Protein AF-A0A453FVI9-F1 (afdb_monomer_lite)

Foldseek 3Di:
DDDPVVLVVLLVCLVPDPDDLVVSLVSLVVSQVVCVVVLPDDPSNVSSLVVNLVSCVVVVNVVSNVVSVVVSVVSD

Sequence (76 aa):
VRPEDVLEKALHMVETSEKNYLYKCDQLKSIRQDLTVQRIQNELTVKVYETHARFALQAGDLSEYNQVRLTCSDSS

pLDDT: mean 95.0, std 7.15, range [57.62, 98.5]

Structure (mmCIF, N/CA/C/O backbone):
data_AF-A0A453FVI9-F1
#
_entry.id   AF-A0A453FVI9-F1
#
loop_
_atom_site.group_PDB
_atom_site.id
_atom_site.type_symbol
_atom_site.label_atom_id
_atom_site.label_alt_id
_atom_site.label_comp_id
_atom_site.label_asym_id
_atom_site.label_entity_id
_atom_site.label_seq_id
_atom_site.pdbx_PDB_ins_code
_atom_site.Cartn_x
_atom_site.Cartn_y
_atom_site.Cartn_z
_atom_site.occupancy
_atom_site.B_iso_or_equiv
_atom_site.auth_seq_id
_atom_site.auth_comp_id
_atom_site.auth_asym_id
_atom_site.auth_atom_id
_atom_site.pdbx_PDB_model_num
ATOM 1 N N . VAL A 1 1 ? -14.658 -5.697 4.991 1.00 87.00 1 VAL A N 1
ATOM 2 C CA . VAL A 1 1 ? -13.761 -5.033 5.951 1.00 87.00 1 VAL A CA 1
ATOM 3 C C . VAL A 1 1 ? -12.938 -6.096 6.657 1.00 87.00 1 VAL A C 1
ATOM 5 O O . VAL A 1 1 ? -13.531 -6.931 7.331 1.00 87.00 1 VAL A O 1
ATOM 8 N N . ARG A 1 2 ? -11.626 -6.162 6.397 1.00 97.81 2 ARG A N 1
ATOM 9 C CA . ARG A 1 2 ? -10.714 -7.166 6.991 1.00 97.81 2 ARG A CA 1
ATOM 10 C C . ARG A 1 2 ? -10.145 -6.675 8.338 1.00 97.81 2 ARG A C 1
ATOM 12 O O . ARG A 1 2 ? -9.891 -5.477 8.436 1.00 97.81 2 ARG A O 1
ATOM 19 N N . PRO A 1 3 ? -9.901 -7.560 9.327 1.00 97.88 3 PRO A N 1
ATOM 20 C CA . PRO A 1 3 ? -9.229 -7.200 10.583 1.00 97.88 3 PRO A CA 1
ATOM 21 C C . PRO A 1 3 ? -7.804 -6.668 10.375 1.00 97.88 3 PRO A C 1
ATOM 23 O O . PRO A 1 3 ? -7.154 -7.007 9.386 1.00 97.88 3 PRO A O 1
ATOM 26 N N . GLU A 1 4 ? -7.304 -5.882 11.330 1.00 97.25 4 GLU A N 1
ATOM 27 C CA . GLU A 1 4 ? -5.999 -5.211 11.246 1.00 97.25 4 GLU A CA 1
ATOM 28 C C . GLU A 1 4 ? -4.819 -6.176 11.036 1.00 97.25 4 GLU A C 1
ATOM 30 O O . GLU A 1 4 ? -4.006 -5.955 10.142 1.00 97.25 4 GLU A O 1
ATOM 35 N N . ASP A 1 5 ? -4.775 -7.305 11.751 1.00 97.81 5 ASP A N 1
ATOM 36 C CA . ASP A 1 5 ? -3.697 -8.300 11.621 1.00 97.81 5 ASP A CA 1
ATOM 37 C C . ASP A 1 5 ? -3.636 -8.929 10.214 1.00 97.81 5 ASP A C 1
ATOM 39 O O . ASP A 1 5 ? -2.576 -9.329 9.725 1.00 97.81 5 ASP A O 1
ATOM 43 N N . VAL A 1 6 ? -4.785 -9.019 9.539 1.00 98.44 6 VAL A N 1
ATOM 44 C CA . VAL A 1 6 ? -4.880 -9.472 8.149 1.00 98.44 6 VAL A CA 1
ATOM 45 C C . VAL A 1 6 ? -4.404 -8.376 7.197 1.00 98.44 6 VAL A C 1
ATOM 47 O O . VAL A 1 6 ? -3.769 -8.686 6.188 1.00 98.44 6 VAL A O 1
ATOM 50 N N . LEU A 1 7 ? -4.676 -7.105 7.504 1.00 98.50 7 LEU A N 1
ATOM 51 C CA . LEU A 1 7 ? -4.207 -5.964 6.714 1.00 98.50 7 LEU A CA 1
ATOM 52 C C . LEU A 1 7 ? -2.682 -5.793 6.795 1.00 98.50 7 LEU A C 1
ATOM 54 O O . LEU A 1 7 ? -2.065 -5.505 5.770 1.00 98.50 7 LEU A O 1
ATOM 58 N N . GLU A 1 8 ? -2.062 -6.054 7.949 1.00 98.25 8 GLU A N 1
ATOM 59 C CA . GLU A 1 8 ? -0.597 -6.086 8.088 1.00 98.25 8 GLU A CA 1
ATOM 60 C C . GLU A 1 8 ? 0.036 -7.152 7.187 1.00 98.25 8 GLU A C 1
ATOM 62 O O . GLU A 1 8 ? 0.953 -6.872 6.409 1.00 98.25 8 GLU A O 1
ATOM 67 N N . LYS A 1 9 ? -0.496 -8.381 7.234 1.00 98.38 9 LYS A N 1
ATOM 68 C CA . LYS A 1 9 ? -0.044 -9.484 6.370 1.00 98.38 9 LYS A CA 1
ATOM 69 C C . LYS A 1 9 ? -0.247 -9.143 4.895 1.00 98.38 9 LYS A C 1
ATOM 71 O O . LYS A 1 9 ? 0.629 -9.416 4.077 1.00 98.38 9 LYS A O 1
ATOM 76 N N . ALA A 1 10 ? -1.376 -8.523 4.551 1.00 98.25 10 ALA A N 1
ATOM 77 C CA . ALA A 1 10 ? -1.663 -8.100 3.187 1.00 98.25 10 ALA A CA 1
ATOM 78 C C . ALA A 1 10 ? -0.654 -7.055 2.689 1.00 98.25 10 ALA A C 1
ATOM 80 O O . ALA A 1 10 ? -0.147 -7.201 1.578 1.00 98.25 10 ALA A O 1
ATOM 81 N N . LEU A 1 11 ? -0.307 -6.050 3.503 1.00 98.50 11 LEU A N 1
ATOM 82 C CA . LEU A 1 11 ? 0.731 -5.075 3.156 1.00 98.50 11 LEU A CA 1
ATOM 83 C C . LEU A 1 11 ? 2.074 -5.771 2.894 1.00 98.50 11 LEU A C 1
ATOM 85 O O . LEU A 1 11 ? 2.679 -5.551 1.844 1.00 98.50 11 LEU A O 1
ATOM 89 N N . HIS A 1 12 ? 2.490 -6.677 3.782 1.00 98.31 12 HIS A N 1
ATOM 90 C CA . HIS A 1 12 ? 3.731 -7.436 3.610 1.00 98.31 12 HIS A CA 1
ATOM 91 C C . HIS A 1 12 ? 3.742 -8.268 2.315 1.00 98.31 12 HIS A C 1
ATOM 93 O O . HIS A 1 12 ? 4.741 -8.312 1.589 1.00 98.31 12 HIS A O 1
ATOM 99 N N . MET A 1 13 ? 2.614 -8.898 1.975 1.00 98.00 13 MET A N 1
ATOM 100 C CA . MET A 1 13 ? 2.465 -9.630 0.715 1.00 98.00 13 MET A CA 1
ATOM 101 C C . MET A 1 13 ? 2.575 -8.710 -0.503 1.00 98.00 13 MET A C 1
ATOM 103 O O . MET A 1 13 ? 3.164 -9.106 -1.504 1.00 98.00 13 MET A O 1
ATOM 107 N N . VAL A 1 14 ? 2.033 -7.490 -0.446 1.00 97.94 14 VAL A N 1
ATOM 108 C CA . VAL A 1 14 ? 2.160 -6.515 -1.542 1.00 97.94 14 VAL A CA 1
ATOM 109 C C . VAL A 1 14 ? 3.617 -6.086 -1.727 1.00 97.94 14 VAL A C 1
ATOM 111 O O . VAL A 1 14 ? 4.098 -6.012 -2.862 1.00 97.94 14 VAL A O 1
ATOM 114 N N . GLU A 1 15 ? 4.332 -5.828 -0.631 1.00 97.12 15 GLU A N 1
ATOM 115 C CA . GLU A 1 15 ? 5.730 -5.387 -0.657 1.00 97.12 15 GLU A CA 1
ATOM 116 C C . GLU A 1 15 ? 6.668 -6.441 -1.245 1.00 97.12 15 GLU A C 1
ATOM 118 O O . GLU A 1 15 ? 7.509 -6.111 -2.083 1.00 97.12 15 GLU A O 1
ATOM 123 N N . THR A 1 16 ? 6.472 -7.702 -0.861 1.00 97.12 16 THR A N 1
ATOM 124 C CA . THR A 1 16 ? 7.285 -8.849 -1.301 1.00 97.12 16 THR A CA 1
ATOM 125 C C . THR A 1 16 ? 6.848 -9.438 -2.644 1.00 97.12 16 THR A C 1
ATOM 127 O O . THR A 1 16 ? 7.551 -10.269 -3.214 1.00 97.12 16 THR A O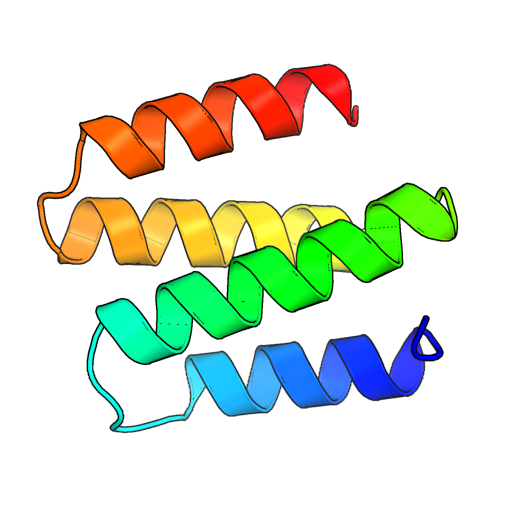 1
ATOM 130 N N . SER A 1 17 ? 5.704 -9.014 -3.186 1.00 95.38 17 SER A N 1
ATOM 131 C CA . SER A 1 17 ? 5.186 -9.538 -4.448 1.00 95.38 17 SER A CA 1
ATOM 132 C C . SER A 1 17 ? 6.058 -9.155 -5.649 1.00 95.38 17 SER A C 1
ATOM 134 O O . SER A 1 17 ? 6.414 -7.990 -5.824 1.00 95.38 17 SER A O 1
ATOM 136 N N . GLU A 1 18 ? 6.287 -10.099 -6.562 1.00 94.94 18 GLU A N 1
ATOM 137 C CA . GLU A 1 18 ? 6.876 -9.841 -7.889 1.00 94.94 18 GLU A CA 1
ATOM 138 C C . GLU A 1 18 ? 5.842 -9.353 -8.922 1.00 94.94 18 GLU A C 1
ATOM 140 O O . GLU A 1 18 ? 6.150 -9.162 -10.099 1.00 94.94 18 GLU A O 1
ATOM 145 N N . LYS A 1 19 ? 4.579 -9.165 -8.512 1.00 96.31 19 LYS A N 1
ATOM 146 C CA . LYS A 1 19 ? 3.521 -8.665 -9.397 1.00 96.31 19 LYS A CA 1
ATOM 147 C C . LYS A 1 19 ? 3.775 -7.212 -9.800 1.00 96.31 19 LYS A C 1
ATOM 149 O O . LYS A 1 19 ? 4.460 -6.452 -9.114 1.00 96.31 19 LYS A O 1
ATOM 154 N N . ASN A 1 20 ? 3.183 -6.832 -10.929 1.00 96.00 20 ASN A N 1
ATOM 155 C CA . ASN A 1 20 ? 3.349 -5.504 -11.505 1.00 96.00 20 ASN A CA 1
ATOM 156 C C . ASN A 1 20 ? 2.746 -4.392 -10.626 1.00 96.00 20 ASN A C 1
ATOM 158 O O . ASN A 1 20 ? 1.974 -4.634 -9.695 1.00 96.00 20 ASN A O 1
ATOM 162 N N . TYR A 1 21 ? 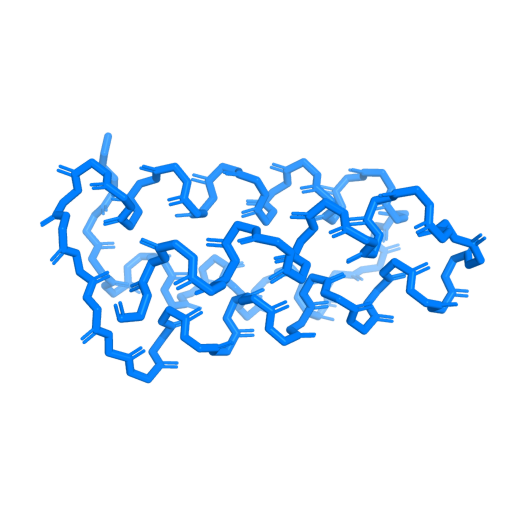3.106 -3.153 -10.962 1.00 96.75 21 TYR A N 1
ATOM 163 C CA . TYR A 1 21 ? 2.669 -1.956 -10.250 1.00 96.75 21 TYR A CA 1
ATOM 164 C C . TYR A 1 21 ? 1.142 -1.847 -10.126 1.00 96.75 21 TYR A C 1
ATOM 166 O O . TYR A 1 21 ? 0.658 -1.565 -9.035 1.00 96.75 21 TYR A O 1
ATOM 174 N N . LEU A 1 22 ? 0.388 -2.127 -11.196 1.00 96.75 22 LEU A N 1
ATOM 175 C CA . LEU A 1 22 ? -1.076 -2.008 -11.189 1.00 96.75 22 LEU A CA 1
ATOM 176 C C . LEU A 1 22 ? -1.711 -2.921 -10.137 1.00 96.75 22 LEU A C 1
ATOM 178 O O . LEU A 1 22 ? -2.523 -2.466 -9.339 1.00 96.75 22 LEU A O 1
ATOM 182 N N . TYR A 1 23 ? -1.257 -4.175 -10.055 1.00 97.50 23 TYR A N 1
ATOM 183 C CA . TYR A 1 23 ? -1.708 -5.091 -9.010 1.00 97.50 23 TYR A CA 1
ATOM 184 C C . TYR A 1 23 ? -1.403 -4.546 -7.608 1.00 97.50 23 TYR A C 1
ATOM 186 O O . TYR A 1 23 ? -2.273 -4.550 -6.739 1.00 97.50 23 TYR A O 1
ATOM 194 N N . LYS A 1 24 ? -0.176 -4.058 -7.377 1.00 97.75 24 LYS A N 1
ATOM 195 C CA . LYS A 1 24 ? 0.219 -3.502 -6.072 1.00 97.75 24 LYS A CA 1
ATOM 196 C C . LYS A 1 24 ? -0.615 -2.270 -5.705 1.00 97.75 24 LYS A C 1
ATOM 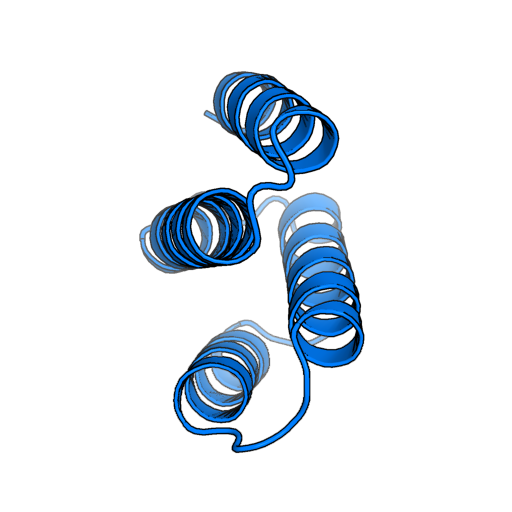198 O O . LYS A 1 24 ? -1.054 -2.162 -4.564 1.00 97.75 24 LYS A O 1
ATOM 203 N N . CYS A 1 25 ? -0.869 -1.388 -6.670 1.00 97.56 25 CYS A N 1
ATOM 204 C CA . CYS A 1 25 ? -1.714 -0.202 -6.529 1.00 97.56 25 CYS A CA 1
ATOM 205 C C . CYS A 1 25 ? -3.145 -0.583 -6.117 1.00 97.56 25 CYS A C 1
ATOM 207 O O . CYS A 1 25 ? -3.649 -0.091 -5.105 1.00 97.56 25 CYS A O 1
ATOM 209 N N . ASP A 1 26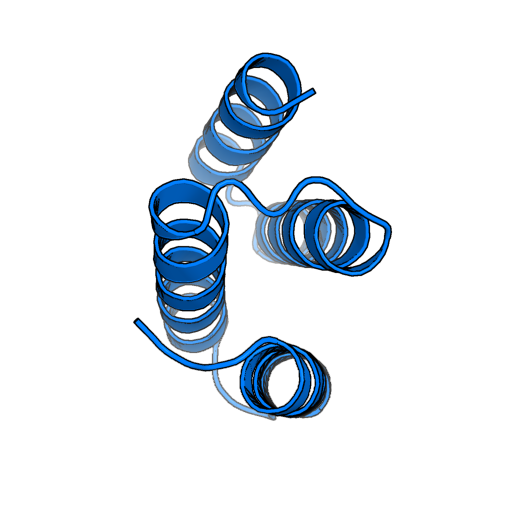 ? -3.764 -1.542 -6.812 1.00 97.94 26 ASP A N 1
ATOM 210 C CA . ASP A 1 26 ? -5.116 -2.015 -6.496 1.00 97.94 26 ASP A CA 1
ATOM 211 C C . ASP A 1 26 ? -5.206 -2.639 -5.095 1.00 97.94 26 ASP A C 1
ATOM 213 O O . ASP A 1 26 ? -6.143 -2.360 -4.339 1.00 97.94 26 ASP A O 1
ATOM 217 N N . GLN A 1 27 ? -4.209 -3.439 -4.699 1.00 98.44 27 GLN A N 1
ATOM 218 C CA . GLN A 1 27 ? -4.171 -4.014 -3.351 1.00 98.44 27 GLN A CA 1
ATOM 219 C C . GLN A 1 27 ? -4.029 -2.936 -2.269 1.00 98.44 27 GLN A C 1
ATOM 221 O O . GLN A 1 27 ? -4.724 -2.996 -1.254 1.00 98.44 27 GLN A O 1
ATOM 226 N N . LEU A 1 28 ? -3.187 -1.923 -2.484 1.00 98.31 28 LEU A N 1
ATOM 227 C CA . LEU A 1 28 ? -3.010 -0.826 -1.528 1.00 98.31 28 LEU A CA 1
ATOM 228 C C . LEU A 1 28 ? -4.264 0.043 -1.424 1.00 98.31 28 LEU A C 1
ATOM 230 O O . LEU A 1 28 ? -4.646 0.423 -0.318 1.00 98.31 28 LEU A O 1
ATOM 234 N N . LYS A 1 29 ? -4.967 0.295 -2.536 1.00 97.62 29 LYS A N 1
ATOM 235 C CA . LYS A 1 29 ? -6.289 0.946 -2.526 1.00 97.62 29 LYS A CA 1
ATOM 236 C C . LYS A 1 29 ? -7.299 0.149 -1.699 1.00 97.62 29 LYS A C 1
ATOM 238 O O . LYS A 1 29 ? -7.999 0.731 -0.873 1.00 97.62 29 LYS A O 1
ATOM 243 N N . SER A 1 30 ? -7.325 -1.175 -1.859 1.00 98.25 30 SER A N 1
ATOM 244 C CA . SER A 1 30 ? -8.195 -2.056 -1.073 1.00 98.25 30 SER A CA 1
ATOM 245 C C . SER A 1 30 ? -7.861 -2.037 0.425 1.00 98.25 30 SER A C 1
ATOM 247 O O . SER A 1 30 ? -8.769 -1.942 1.249 1.00 98.25 30 SER A O 1
ATOM 249 N N . ILE A 1 31 ? -6.577 -2.094 0.797 1.00 98.31 31 ILE A N 1
ATOM 250 C CA . ILE A 1 31 ? -6.149 -2.022 2.206 1.00 98.31 31 ILE A CA 1
ATOM 251 C C . ILE A 1 31 ? -6.556 -0.675 2.817 1.00 98.31 31 ILE A C 1
ATOM 253 O O . ILE A 1 31 ? -7.150 -0.642 3.892 1.00 98.31 31 ILE A O 1
ATOM 257 N N . ARG A 1 32 ? -6.315 0.435 2.109 1.00 97.31 32 ARG A N 1
ATOM 258 C CA . ARG A 1 32 ? -6.722 1.774 2.559 1.00 97.31 32 ARG A CA 1
ATOM 259 C C . ARG A 1 32 ? -8.226 1.889 2.774 1.00 97.31 32 ARG A C 1
ATOM 261 O O . ARG A 1 32 ? -8.641 2.458 3.775 1.00 97.31 32 ARG A O 1
ATOM 268 N N . GLN A 1 33 ? -9.035 1.325 1.877 1.00 97.62 33 GLN A N 1
ATOM 269 C CA . GLN A 1 33 ? -10.489 1.322 2.032 1.00 97.62 33 GLN A CA 1
ATOM 270 C C . GLN A 1 33 ? -10.915 0.631 3.334 1.00 97.62 33 GLN A C 1
ATOM 272 O O . GLN A 1 33 ? -11.757 1.162 4.057 1.00 97.62 33 GLN A O 1
ATOM 277 N N . ASP A 1 34 ? -10.323 -0.521 3.658 1.00 98.19 34 ASP A N 1
ATOM 278 C CA . ASP A 1 34 ? -10.625 -1.221 4.908 1.00 98.19 34 ASP A CA 1
ATOM 279 C C . ASP A 1 34 ? -10.212 -0.408 6.143 1.00 98.19 34 ASP A C 1
ATOM 281 O O . ASP A 1 34 ? -10.966 -0.372 7.116 1.00 98.19 34 ASP A O 1
ATOM 285 N N . LEU A 1 35 ? -9.054 0.262 6.110 1.00 96.69 35 LEU A N 1
ATOM 286 C CA . LEU A 1 35 ? -8.596 1.134 7.200 1.00 96.69 35 LEU A CA 1
ATOM 287 C C . LEU A 1 35 ? -9.538 2.326 7.400 1.00 96.69 35 LEU A C 1
ATOM 289 O O . LEU A 1 35 ? -9.959 2.600 8.524 1.00 96.69 35 LEU A O 1
ATOM 293 N N . THR A 1 36 ? -9.943 2.986 6.310 1.00 95.69 36 THR A N 1
ATOM 294 C CA . THR A 1 36 ? -10.887 4.111 6.349 1.00 95.69 36 THR A CA 1
ATOM 295 C C . THR A 1 36 ? -12.247 3.687 6.898 1.00 95.69 36 THR A C 1
ATOM 297 O O . THR A 1 36 ? -12.793 4.368 7.764 1.00 95.69 36 THR A O 1
ATOM 300 N N . VAL A 1 37 ? -12.794 2.552 6.446 1.00 96.88 37 VAL A N 1
ATOM 301 C CA . VAL A 1 37 ? -14.093 2.054 6.930 1.00 96.88 37 VAL A CA 1
ATOM 302 C C . VAL A 1 37 ? -14.042 1.717 8.425 1.00 96.88 37 VAL A C 1
ATOM 304 O O . VAL A 1 37 ? -15.017 1.958 9.134 1.00 96.88 37 VAL A O 1
ATOM 307 N N . GLN A 1 38 ? -12.907 1.214 8.919 1.00 96.62 38 GLN A N 1
ATOM 308 C CA . GLN A 1 38 ? -12.706 0.907 10.343 1.00 96.62 38 GLN A CA 1
ATOM 309 C C . GLN A 1 38 ? -12.307 2.118 11.186 1.00 96.62 38 GLN A C 1
ATOM 311 O O . GLN A 1 38 ? -12.314 2.016 12.409 1.00 96.62 38 GLN A O 1
ATOM 316 N N . ARG A 1 39 ? -11.980 3.254 10.555 1.00 95.56 39 ARG A N 1
ATOM 317 C CA . ARG A 1 39 ? -11.412 4.443 11.210 1.00 95.56 39 ARG A CA 1
ATOM 318 C C . ARG A 1 39 ? -10.124 4.130 11.983 1.00 95.56 39 ARG A C 1
ATOM 320 O O . ARG A 1 39 ? -9.881 4.694 13.045 1.00 95.56 39 ARG A O 1
ATOM 327 N N . ILE A 1 40 ? -9.310 3.218 11.452 1.00 95.31 40 ILE A N 1
ATOM 328 C CA . ILE A 1 40 ? -7.986 2.915 12.002 1.00 95.31 40 ILE A CA 1
ATOM 329 C C . ILE A 1 40 ? -7.025 4.004 11.519 1.00 95.31 40 ILE A C 1
ATOM 331 O O . ILE A 1 40 ? -6.894 4.225 10.317 1.00 95.31 40 ILE A O 1
ATOM 335 N N . GLN A 1 41 ? -6.384 4.688 12.465 1.00 95.00 41 GLN A N 1
ATOM 336 C CA . GLN A 1 41 ? -5.401 5.747 12.231 1.00 95.00 41 GLN A CA 1
ATOM 337 C C . GLN A 1 41 ? -4.192 5.491 13.132 1.00 95.00 41 GLN A C 1
ATOM 339 O O . GLN A 1 41 ? -4.122 5.951 14.269 1.00 95.00 41 GLN A O 1
ATOM 344 N N . ASN A 1 42 ? -3.268 4.668 12.648 1.00 94.81 42 ASN A N 1
ATOM 345 C CA . ASN A 1 42 ? -2.087 4.238 13.395 1.00 94.81 42 ASN A CA 1
ATOM 346 C C . ASN A 1 42 ? -0.895 3.981 12.457 1.00 94.81 42 ASN A C 1
ATOM 348 O O . ASN A 1 42 ? -0.942 4.306 11.268 1.00 94.81 42 ASN A O 1
ATOM 352 N N . GLU A 1 43 ? 0.170 3.369 12.977 1.00 96.38 43 GLU A N 1
ATOM 353 C CA . GLU A 1 43 ? 1.384 3.077 12.208 1.00 96.38 43 GLU A CA 1
ATOM 354 C C . GLU A 1 43 ? 1.135 2.255 10.939 1.00 96.38 43 GLU A C 1
ATOM 356 O O . GLU A 1 43 ? 1.786 2.503 9.924 1.00 96.38 43 GLU A O 1
ATOM 361 N N . LEU A 1 44 ? 0.201 1.295 10.957 1.00 96.88 44 LEU A N 1
ATOM 362 C CA . LEU A 1 44 ? -0.141 0.527 9.759 1.00 96.88 44 LEU A CA 1
ATOM 363 C C . LEU A 1 44 ? -0.690 1.451 8.671 1.00 96.88 44 LEU A C 1
ATOM 365 O O . LEU A 1 44 ? -0.312 1.336 7.508 1.00 96.88 44 LEU A O 1
ATOM 369 N N . THR A 1 45 ? -1.541 2.402 9.054 1.00 96.69 45 THR A N 1
ATOM 370 C CA . THR A 1 45 ? -2.121 3.367 8.114 1.00 96.69 45 THR A CA 1
ATOM 371 C C . THR A 1 45 ? -1.031 4.191 7.443 1.00 96.69 45 THR A C 1
ATOM 373 O O . THR A 1 45 ? -0.993 4.256 6.214 1.00 96.69 45 THR A O 1
ATOM 376 N N . VAL A 1 46 ? -0.091 4.727 8.226 1.00 96.50 46 VAL A N 1
ATOM 377 C CA . VAL A 1 46 ? 1.063 5.478 7.707 1.00 96.50 46 VAL A CA 1
ATOM 378 C C . VAL A 1 46 ? 1.876 4.623 6.730 1.00 96.50 46 VAL A C 1
ATOM 380 O O . VAL A 1 46 ? 2.080 5.033 5.587 1.00 96.50 46 VAL A O 1
ATOM 383 N N . LYS A 1 47 ? 2.243 3.395 7.119 1.00 97.75 47 LYS A N 1
ATOM 384 C CA . LYS A 1 47 ? 3.027 2.474 6.275 1.00 97.75 47 LYS A CA 1
ATOM 385 C C . LYS A 1 47 ? 2.338 2.164 4.945 1.00 97.75 47 LYS A C 1
ATOM 387 O O . LYS A 1 47 ? 2.990 2.143 3.904 1.00 97.75 47 LYS A O 1
ATOM 392 N N . VAL A 1 48 ? 1.018 1.957 4.945 1.00 98.12 48 VAL A N 1
ATOM 393 C CA . VAL A 1 48 ? 0.253 1.704 3.711 1.00 98.12 48 VAL A CA 1
ATOM 394 C C . VAL A 1 48 ? 0.313 2.909 2.769 1.00 98.12 48 VAL A C 1
ATOM 396 O O . VAL A 1 48 ? 0.539 2.732 1.568 1.00 98.12 48 VAL A O 1
ATOM 399 N N . TYR A 1 49 ? 0.129 4.128 3.288 1.00 97.56 49 TYR A N 1
ATOM 400 C CA . TYR A 1 49 ? 0.207 5.352 2.486 1.00 97.56 49 TYR A CA 1
ATOM 401 C C . TYR A 1 49 ? 1.618 5.589 1.934 1.00 97.56 49 TYR A C 1
ATOM 403 O O . TYR A 1 49 ? 1.764 5.857 0.739 1.00 97.56 49 TYR A O 1
ATOM 411 N N . GLU A 1 50 ? 2.652 5.427 2.758 1.00 97.19 50 GLU A N 1
ATOM 412 C CA . GLU A 1 50 ? 4.053 5.573 2.348 1.00 97.19 50 GLU A CA 1
ATOM 413 C C . GLU A 1 50 ? 4.448 4.552 1.279 1.00 97.19 50 GLU A C 1
ATOM 415 O O . GLU A 1 50 ? 5.018 4.917 0.247 1.00 97.19 50 GLU A O 1
ATOM 420 N N . THR A 1 51 ? 4.101 3.276 1.473 1.00 98.00 51 THR A N 1
ATOM 421 C CA . THR A 1 51 ? 4.389 2.224 0.493 1.00 98.00 51 THR A CA 1
ATOM 422 C C . THR A 1 51 ? 3.657 2.478 -0.825 1.00 98.00 51 THR A C 1
ATOM 424 O O . THR A 1 51 ? 4.245 2.299 -1.895 1.00 98.00 51 THR A O 1
ATOM 427 N N . HIS A 1 52 ? 2.419 2.980 -0.784 1.00 98.12 52 HIS A N 1
ATOM 428 C CA . HIS A 1 52 ? 1.687 3.344 -1.996 1.00 98.12 52 HIS A CA 1
ATOM 429 C C . HIS A 1 52 ? 2.317 4.534 -2.727 1.00 98.12 52 HIS A C 1
ATOM 431 O O . HIS A 1 52 ? 2.557 4.454 -3.934 1.00 98.12 52 HIS A O 1
ATOM 437 N N . ALA A 1 53 ? 2.673 5.593 -2.001 1.00 97.38 53 ALA A N 1
ATOM 438 C CA . ALA A 1 53 ? 3.351 6.755 -2.562 1.00 97.38 53 ALA A CA 1
ATOM 439 C C . ALA A 1 53 ? 4.702 6.371 -3.190 1.00 97.38 53 ALA A C 1
ATOM 441 O O . ALA A 1 53 ? 5.012 6.781 -4.310 1.00 97.38 53 ALA A O 1
ATOM 442 N N . ARG A 1 54 ? 5.481 5.520 -2.511 1.00 97.50 54 ARG A N 1
ATOM 443 C CA . ARG A 1 54 ? 6.766 5.012 -3.004 1.00 97.50 54 ARG A CA 1
ATOM 444 C C . ARG A 1 54 ? 6.608 4.222 -4.299 1.00 97.50 54 ARG A C 1
ATOM 446 O O . ARG A 1 54 ? 7.370 4.455 -5.234 1.00 97.50 54 ARG A O 1
ATOM 453 N N . PHE A 1 55 ? 5.633 3.314 -4.384 1.00 97.56 55 PHE A N 1
ATOM 454 C CA . PHE A 1 55 ? 5.400 2.563 -5.620 1.00 97.56 55 PHE A CA 1
ATOM 455 C C . PHE A 1 55 ? 4.926 3.452 -6.771 1.00 97.56 55 PHE A C 1
ATOM 457 O O . PHE A 1 55 ? 5.387 3.256 -7.892 1.00 97.56 55 PHE A O 1
ATOM 464 N N . ALA A 1 56 ? 4.072 4.446 -6.507 1.00 97.75 56 ALA A N 1
ATOM 465 C CA . ALA A 1 56 ? 3.642 5.402 -7.528 1.00 97.75 56 ALA A CA 1
ATOM 466 C C . ALA A 1 56 ? 4.829 6.200 -8.097 1.00 97.75 56 ALA A C 1
ATOM 468 O O . ALA A 1 56 ? 4.994 6.276 -9.313 1.00 97.75 56 ALA A O 1
ATOM 469 N N . LEU A 1 57 ? 5.726 6.700 -7.236 1.00 97.62 57 LEU A N 1
ATOM 470 C CA . LEU A 1 57 ? 6.951 7.381 -7.675 1.00 97.62 57 LEU A CA 1
ATOM 471 C C . LEU A 1 57 ? 7.877 6.465 -8.484 1.00 97.62 57 LEU A C 1
ATOM 473 O O . LEU A 1 57 ? 8.390 6.880 -9.520 1.00 97.62 57 LEU A O 1
ATOM 477 N N . GLN A 1 58 ? 8.075 5.219 -8.043 1.00 96.38 58 GLN A N 1
ATOM 478 C CA . GLN A 1 58 ? 8.900 4.237 -8.760 1.00 96.38 58 GLN A CA 1
ATOM 479 C C . GLN A 1 58 ? 8.331 3.888 -10.143 1.00 96.38 58 GLN A C 1
ATOM 481 O O . GLN A 1 58 ? 9.098 3.624 -11.066 1.00 96.38 58 GLN A O 1
ATOM 486 N N . ALA A 1 59 ? 7.005 3.903 -10.292 1.00 96.75 59 ALA A N 1
ATOM 487 C CA . ALA A 1 59 ? 6.326 3.692 -11.567 1.00 96.75 59 ALA A CA 1
ATOM 488 C C . ALA A 1 59 ? 6.260 4.956 -12.447 1.00 96.75 59 ALA A C 1
ATOM 490 O O . ALA A 1 59 ? 5.831 4.868 -13.596 1.00 96.75 59 ALA A O 1
ATOM 491 N N . GLY A 1 60 ? 6.666 6.123 -11.931 1.00 97.31 60 GLY A N 1
ATOM 492 C CA . GLY A 1 60 ? 6.508 7.411 -12.612 1.00 97.31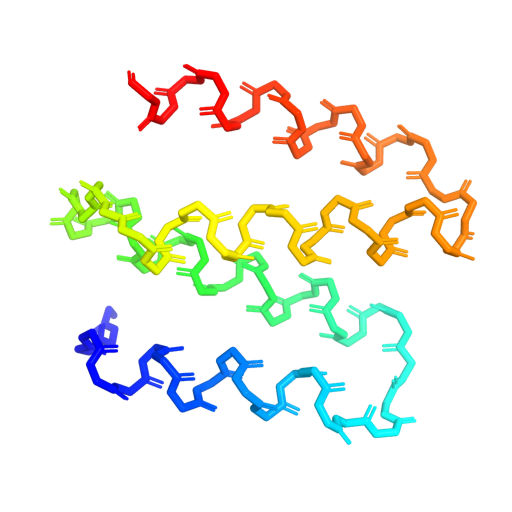 60 GLY A CA 1
ATOM 493 C C . GLY A 1 60 ? 5.062 7.926 -12.646 1.00 97.31 60 GLY A C 1
ATOM 494 O O . GLY A 1 60 ? 4.769 8.868 -13.381 1.00 97.31 60 GLY A O 1
ATOM 495 N N . ASP A 1 61 ? 4.157 7.341 -11.855 1.00 97.75 61 ASP A N 1
ATOM 496 C CA . ASP A 1 61 ? 2.748 7.732 -11.781 1.00 97.75 61 ASP A CA 1
ATOM 497 C C . ASP A 1 61 ? 2.555 8.901 -10.803 1.00 97.75 61 ASP A C 1
ATOM 499 O O . ASP A 1 61 ? 2.168 8.756 -9.639 1.00 97.75 61 ASP A O 1
ATOM 503 N N . LEU A 1 62 ? 2.862 10.104 -11.289 1.00 96.62 62 LEU A N 1
ATOM 504 C CA . LEU A 1 62 ? 2.709 11.332 -10.509 1.00 96.62 62 LEU A CA 1
ATOM 505 C C . LEU A 1 62 ? 1.244 11.651 -10.184 1.00 96.62 62 LEU A C 1
ATOM 507 O O . LEU A 1 62 ? 0.981 12.335 -9.194 1.00 96.62 62 LEU A O 1
ATOM 511 N N . SER A 1 63 ? 0.293 11.180 -10.996 1.00 96.81 63 SER A N 1
ATOM 512 C CA . SER A 1 63 ? -1.135 11.385 -10.745 1.00 96.81 63 SER A CA 1
ATOM 513 C C . SER A 1 63 ? -1.569 10.609 -9.504 1.00 96.81 63 SER A C 1
ATOM 515 O O . SER A 1 63 ? -2.116 11.199 -8.570 1.00 96.81 63 SER A O 1
ATOM 517 N N . GLU A 1 64 ? -1.247 9.314 -9.452 1.00 97.00 64 GLU A N 1
ATOM 518 C CA . GLU A 1 64 ? -1.542 8.472 -8.292 1.00 97.00 64 GLU A CA 1
ATOM 519 C C . GLU A 1 64 ? -0.771 8.951 -7.056 1.00 97.00 64 GLU A C 1
ATOM 521 O O . GLU A 1 64 ? -1.361 9.084 -5.988 1.00 97.00 64 GLU A O 1
ATOM 526 N N . TYR A 1 65 ? 0.512 9.317 -7.183 1.00 96.94 65 TYR A N 1
ATOM 527 C CA . TYR A 1 65 ? 1.276 9.874 -6.059 1.00 96.94 65 TYR A CA 1
ATOM 528 C C . TYR A 1 65 ? 0.597 11.107 -5.446 1.00 96.94 65 TYR A C 1
ATOM 530 O O . TYR A 1 65 ? 0.442 11.200 -4.225 1.00 96.94 65 TYR A O 1
ATOM 538 N N . ASN A 1 66 ? 0.155 12.048 -6.285 1.00 95.44 66 ASN A N 1
ATOM 539 C CA . ASN A 1 66 ? -0.537 13.244 -5.815 1.00 95.44 66 ASN A CA 1
ATOM 540 C C . ASN A 1 66 ? -1.862 12.896 -5.122 1.00 95.44 66 ASN A C 1
ATOM 542 O O . ASN A 1 66 ? -2.168 13.480 -4.081 1.00 95.44 66 ASN A O 1
ATOM 546 N N . GLN A 1 67 ? -2.618 11.930 -5.649 1.00 94.38 67 GLN A N 1
ATOM 547 C CA . GLN A 1 67 ? -3.853 11.452 -5.027 1.00 94.38 67 GLN A CA 1
ATOM 548 C C . GLN A 1 67 ? -3.592 10.780 -3.669 1.00 94.38 67 GLN A C 1
ATOM 550 O O . GLN A 1 67 ? -4.298 11.051 -2.694 1.00 94.38 67 GLN A O 1
ATOM 555 N N . VAL A 1 68 ? -2.563 9.936 -3.573 1.00 94.12 68 VAL A N 1
ATOM 556 C CA . VAL A 1 68 ? -2.153 9.286 -2.319 1.00 94.12 68 VAL A CA 1
ATOM 557 C C . VAL A 1 68 ? -1.735 10.329 -1.284 1.00 94.12 68 VAL A C 1
ATOM 559 O O . VAL A 1 68 ? -2.192 10.261 -0.145 1.00 94.12 68 VAL A O 1
ATOM 562 N N . ARG A 1 69 ? -0.950 11.340 -1.678 1.00 91.62 69 ARG A N 1
ATOM 563 C CA . ARG A 1 69 ? -0.547 12.447 -0.795 1.00 91.62 69 ARG A CA 1
ATOM 564 C C . ARG A 1 69 ? -1.753 13.207 -0.240 1.00 91.62 69 ARG A C 1
ATOM 566 O O . ARG A 1 69 ? -1.820 13.420 0.964 1.00 91.62 69 ARG A O 1
ATOM 573 N N . LEU A 1 70 ? -2.692 13.597 -1.105 1.00 91.50 70 LEU A N 1
ATOM 574 C CA . LEU A 1 70 ? -3.902 14.327 -0.702 1.00 91.50 70 LEU A CA 1
ATOM 575 C C . LEU A 1 70 ? -4.765 13.505 0.264 1.00 91.50 70 LEU A C 1
ATOM 577 O O . LEU A 1 70 ? -5.193 13.987 1.306 1.00 91.50 70 LEU A O 1
ATOM 581 N N . THR A 1 71 ? -4.971 12.227 -0.044 1.00 87.75 71 THR A N 1
ATOM 582 C CA . THR A 1 71 ? -5.813 11.364 0.797 1.00 87.75 71 THR A CA 1
ATOM 583 C C . THR A 1 71 ? -5.153 10.968 2.121 1.00 87.75 71 THR A C 1
ATOM 585 O O . THR A 1 71 ? -5.859 10.682 3.087 1.00 87.75 71 THR A O 1
ATOM 588 N N . CYS A 1 72 ? -3.818 10.984 2.204 1.00 85.06 72 CYS A N 1
ATOM 589 C CA . CYS A 1 72 ? -3.091 10.819 3.463 1.00 85.06 72 CYS A CA 1
ATOM 590 C C . CYS A 1 72 ? -3.327 12.006 4.407 1.00 85.06 72 CYS A C 1
ATOM 592 O O . CYS A 1 72 ? -3.558 11.791 5.596 1.00 85.06 72 CYS A O 1
ATOM 594 N N . SER A 1 73 ? -3.315 13.242 3.886 1.00 77.31 73 SER A N 1
ATOM 595 C CA . SER A 1 73 ? -3.588 14.437 4.697 1.00 77.31 73 SER A CA 1
ATOM 596 C C . SER A 1 73 ? -5.016 14.482 5.237 1.00 77.31 73 SER A C 1
ATOM 598 O O . SER A 1 73 ? -5.204 14.917 6.364 1.00 77.31 73 SER A O 1
ATOM 600 N N . ASP A 1 74 ? -6.000 13.972 4.490 1.00 69.88 74 ASP A N 1
ATOM 601 C CA . ASP A 1 74 ? -7.395 13.895 4.956 1.00 69.88 74 ASP A CA 1
ATOM 602 C C . ASP A 1 74 ? -7.621 12.787 6.002 1.00 69.88 74 ASP A C 1
ATOM 604 O O . ASP A 1 74 ? -8.637 12.769 6.693 1.00 69.88 74 ASP A O 1
ATOM 608 N N . SER A 1 75 ? -6.694 11.827 6.082 1.00 64.56 75 SER A N 1
ATOM 609 C CA . SER A 1 75 ? -6.758 10.692 7.011 1.00 64.56 75 SER A CA 1
ATOM 610 C C . SER A 1 75 ? -5.970 10.927 8.306 1.00 64.56 75 SER A C 1
ATOM 612 O O . SER A 1 75 ? -5.975 10.029 9.150 1.00 64.56 75 SER A O 1
ATOM 614 N N . SER A 1 76 ? -5.276 12.066 8.429 1.00 57.62 76 SER A N 1
ATOM 615 C CA . SER A 1 76 ? -4.421 12.442 9.570 1.00 57.62 76 SER A CA 1
ATOM 616 C C . SER A 1 76 ? -5.153 13.284 10.612 1.00 57.62 76 SER A C 1
ATOM 618 O O . SER A 1 76 ? -6.155 13.939 10.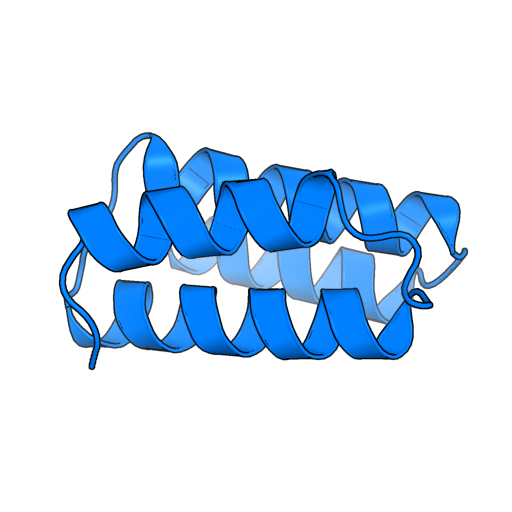251 1.00 57.62 76 SER A O 1
#

Radius of gyration: 11.52 Å; chains: 1; bounding box: 23×24×26 Å

InterPro domains:
  IPR005062 SAC3/GANP/THP3, conserved domain [PF03399] (4-60)
  IPR045107 SAC3/GANP/THP3 [PTHR12436] (1-67)

Organism: Aegilops tauschii subsp. strangulata (NCBI:txid200361)

Secondary structure (DSSP, 8-state):
---HHHHHHHHHHHHH--S-HHHHHHHHHHHHHHHHHHT--SHHHHHHHHHHHHHHHHHT-HHHHHHHHHHHHHT-